Protein AF-A0A7V5YZI6-F1 (afdb_monomer)

Solvent-accessible surface area (backbone atoms only — not comparable to full-atom values): 9318 Å² total; per-residue (Å²): 139,85,88,82,80,89,82,86,89,75,53,80,71,60,47,65,73,52,47,67,68,66,68,76,76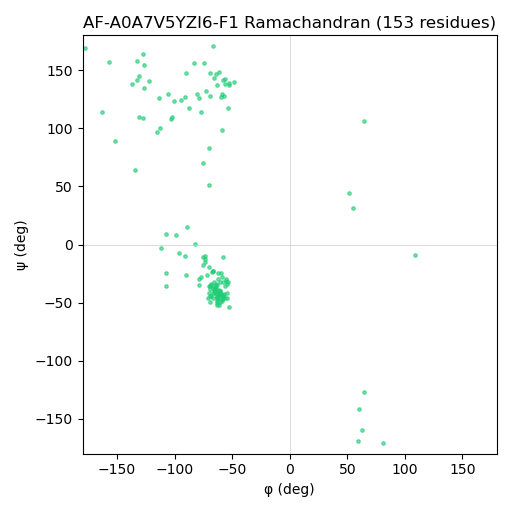,61,103,59,89,80,82,64,78,61,68,60,42,93,78,47,48,69,65,59,44,32,54,43,48,53,49,61,57,65,78,46,89,71,55,69,67,55,51,42,50,52,54,47,28,60,74,39,40,94,70,23,34,37,66,65,52,48,11,60,74,55,78,44,50,58,71,54,45,49,54,38,52,52,51,47,25,54,53,44,58,73,31,90,62,35,62,69,43,18,61,70,42,44,56,59,77,44,31,44,82,44,74,58,88,97,41,67,19,43,26,60,33,69,52,48,53,52,50,35,34,78,69,63,77,42,84,65,80,86,129

Foldseek 3Di:
DDDDDDDDDDDPVVCVVCVVVVVPDDPDPPPDQADWPPPQDLVLLLVQLLQLPPVDPDDPLLLQLLQQQLVCAPVAADLVRSCVSSVHDSVVVVVSQVVSQVSFVPGPSQCVGGVSGGCVSAWDFDDDDNDTHTHGDVSNSVSCCVVVSDPDPDD

Radius of gyration: 17.91 Å; Cα contacts (8 Å, |Δi|>4): 156; chains: 1; bounding box: 37×58×41 Å

Sequence (155 aa):
MKIEKLTFDGTPEEFKEVAHIFAGQAGVALVGPAPVAEDASPEAIRAFIRRLLTRRHIPNGQLAIFQALYKAGDQGLTRAELAAATQRTEKKIDGVMGALGRRINNTRGIRQVQPGGGTGVLFEWRAVGNEMRYIMRPELRQVLEEMKIVPSPAA

Nearest PDB structures (foldseek):
  5ffz-assembly1_A-2  TM=6.528E-01  e=1.815E-03  Staphylococcus aureus
  4lll-assembly4_M  TM=5.990E-01  e=7.040E-03  Staphylococcus aureus
  5f6f-assembly1_B  TM=5.589E-01  e=1.003E-02  Staphylococcus aureus
  4zzl-assembly1_A  TM=4.067E-01  e=8.879E-02  Pseudomonas aeruginosa
  6j42-assembly1_A  TM=1.975E-01  e=6.564E+00  Nostoc sp. PCC 7120 = FACHB-418

Mean predicted aligned error: 11.5 Å

pLDDT: mean 83.8, std 19.9, range [34.28, 98.38]

Secondary structure (DSSP, 8-state):
---------S-HHHHHHHHHHHTTS--S---PPPPPPTT--HHHHHHHHHHHHHSSPPPHHHHHHHHHHHHHGGG-B-HHHHHHHTT--HHHHHHHHHHHHHHHHTSTTHHHH-TT-SGGGTEEEEEETTEEEEEE-HHHHHHHHHTTSSPPPP-

Structure (mmCIF, N/CA/C/O backbone):
data_AF-A0A7V5YZI6-F1
#
_entry.id   AF-A0A7V5YZI6-F1
#
loop_
_atom_site.group_PDB
_atom_site.id
_atom_site.type_symbol
_atom_site.label_atom_id
_atom_site.label_alt_id
_atom_site.label_comp_id
_atom_site.label_asym_id
_atom_site.label_entity_id
_atom_site.label_seq_id
_atom_site.pdbx_PDB_ins_code
_atom_site.Cartn_x
_atom_site.Cartn_y
_atom_site.Cartn_z
_atom_site.occupancy
_atom_site.B_iso_or_equiv
_atom_site.auth_seq_id
_atom_site.auth_comp_id
_atom_site.auth_asym_id
_atom_site.auth_atom_id
_atom_site.pdbx_PDB_model_num
ATOM 1 N N . MET A 1 1 ? -18.546 35.870 -3.155 1.00 37.94 1 MET A N 1
ATOM 2 C CA . MET A 1 1 ? -18.714 35.599 -4.598 1.00 37.94 1 MET A CA 1
ATOM 3 C C . MET A 1 1 ? -18.556 34.098 -4.791 1.00 37.94 1 MET A C 1
ATOM 5 O O . MET A 1 1 ? -17.524 33.578 -4.390 1.00 37.94 1 MET A O 1
ATOM 9 N N . LYS A 1 2 ? -19.592 33.394 -5.259 1.00 39.72 2 LYS A N 1
ATOM 10 C CA . LYS A 1 2 ? -19.551 31.947 -5.523 1.00 39.72 2 LYS A CA 1
ATOM 11 C C . LYS A 1 2 ? -19.485 31.745 -7.033 1.00 39.72 2 LYS A C 1
ATOM 13 O O . LYS A 1 2 ? -20.290 32.341 -7.740 1.00 39.72 2 LYS A O 1
ATOM 18 N N . ILE A 1 3 ? -18.539 30.937 -7.500 1.00 48.56 3 ILE A N 1
ATOM 19 C CA . ILE A 1 3 ? -18.510 30.450 -8.881 1.00 48.56 3 ILE A CA 1
ATOM 20 C C . ILE A 1 3 ? -19.004 29.006 -8.819 1.00 48.56 3 ILE A C 1
ATOM 22 O O . ILE A 1 3 ? -18.333 28.138 -8.264 1.00 48.56 3 ILE A O 1
ATOM 26 N N . GLU A 1 4 ? -20.216 28.771 -9.312 1.00 49.81 4 GLU A N 1
ATOM 27 C CA . GLU A 1 4 ? -20.848 27.455 -9.373 1.00 49.81 4 GLU A CA 1
ATOM 28 C C . GLU A 1 4 ? -20.743 26.954 -10.819 1.00 49.81 4 GLU A C 1
ATOM 30 O O . GLU A 1 4 ? -21.384 27.493 -11.711 1.00 49.81 4 GLU A O 1
ATOM 35 N N . LYS A 1 5 ? -19.901 25.932 -11.029 1.00 50.66 5 LYS A N 1
ATOM 36 C CA . LYS A 1 5 ? -19.653 25.208 -12.292 1.00 50.66 5 LYS A CA 1
ATOM 37 C C . LYS A 1 5 ? -19.037 26.011 -13.450 1.00 50.66 5 LYS A C 1
ATOM 39 O O . LYS A 1 5 ? -19.719 26.702 -14.196 1.00 50.66 5 LYS A O 1
ATOM 44 N N . LEU A 1 6 ? -17.751 25.752 -13.700 1.00 55.28 6 LEU A N 1
ATOM 45 C CA . LEU A 1 6 ? -17.160 25.893 -15.032 1.00 55.28 6 LEU A CA 1
ATOM 46 C C . LEU A 1 6 ? -17.284 24.546 -15.756 1.00 55.28 6 LEU A C 1
ATOM 48 O O . LEU A 1 6 ? -16.880 23.521 -15.210 1.00 55.28 6 LEU A O 1
ATOM 52 N N . THR A 1 7 ? -17.852 24.547 -16.960 1.00 60.38 7 THR A N 1
ATOM 53 C CA . THR A 1 7 ? -17.920 23.366 -17.835 1.00 60.38 7 THR A CA 1
ATOM 54 C C . THR A 1 7 ? -17.052 23.656 -19.053 1.00 60.38 7 THR A C 1
ATOM 56 O O . THR A 1 7 ? -17.209 24.709 -19.666 1.00 60.38 7 THR A O 1
ATOM 59 N N . PHE A 1 8 ? -16.103 22.769 -19.348 1.00 67.62 8 PHE A N 1
ATOM 60 C CA . PHE A 1 8 ? -15.287 22.829 -20.559 1.00 67.62 8 PHE A CA 1
ATOM 61 C C . PHE A 1 8 ? -15.948 21.948 -21.615 1.00 67.62 8 PHE A C 1
ATOM 63 O O . PHE A 1 8 ? -16.208 20.777 -21.343 1.00 67.62 8 PHE A O 1
ATOM 70 N N . ASP A 1 9 ? -16.235 22.524 -22.776 1.00 58.97 9 ASP A N 1
ATOM 71 C CA . ASP A 1 9 ? -16.773 21.807 -23.927 1.00 58.97 9 ASP A CA 1
ATOM 72 C C . ASP A 1 9 ? -15.695 21.813 -25.014 1.00 58.97 9 ASP A C 1
ATOM 74 O O . ASP A 1 9 ? -15.432 22.839 -25.641 1.00 58.97 9 ASP A O 1
ATOM 78 N N . GLY A 1 10 ? -14.978 20.697 -25.121 1.00 71.19 10 GLY A N 1
ATOM 79 C CA . GLY A 1 10 ? -13.820 20.530 -25.991 1.00 71.19 10 GLY A CA 1
ATOM 80 C C . GLY A 1 10 ? -13.273 19.108 -25.911 1.00 71.19 10 GLY A C 1
ATOM 81 O O . GLY A 1 10 ? -13.674 18.310 -25.057 1.00 71.19 10 GLY A O 1
ATOM 82 N N . THR A 1 11 ? -12.363 18.774 -26.818 1.00 71.12 11 THR A N 1
ATOM 83 C CA . THR A 1 11 ? -11.769 17.435 -26.887 1.00 71.12 11 THR A CA 1
ATOM 84 C C . THR A 1 11 ? -10.751 17.200 -25.757 1.00 71.12 11 THR A C 1
ATOM 86 O O . THR A 1 11 ? -10.188 18.153 -25.204 1.00 71.12 11 THR A O 1
ATOM 89 N N . PRO A 1 12 ? -10.484 15.935 -25.376 1.00 61.16 12 PRO A N 1
ATOM 90 C CA . PRO A 1 12 ? -9.465 15.601 -24.375 1.00 61.16 12 PRO A CA 1
ATOM 91 C C . PRO A 1 12 ? -8.069 16.152 -24.702 1.00 61.16 12 PRO A C 1
ATOM 93 O O . PRO A 1 12 ? -7.285 16.446 -23.796 1.00 61.16 12 PRO A O 1
ATOM 96 N N . GLU A 1 13 ? -7.755 16.297 -25.986 1.00 65.56 13 GLU A N 1
ATOM 97 C CA . GLU A 1 13 ? -6.503 16.844 -26.498 1.00 65.56 13 GLU A CA 1
ATOM 98 C C . GLU A 1 13 ? -6.412 18.355 -26.250 1.00 65.56 13 GLU A C 1
ATOM 100 O O . GLU A 1 13 ? -5.413 18.823 -25.705 1.00 65.56 13 GLU A O 1
ATOM 105 N N . GLU A 1 14 ? -7.480 19.101 -26.538 1.00 63.94 14 GLU A N 1
ATOM 106 C CA . GLU A 1 14 ? -7.561 20.547 -26.286 1.00 63.94 14 GLU A CA 1
ATOM 107 C C . GLU A 1 14 ? -7.538 20.868 -24.785 1.00 63.94 14 GLU A C 1
ATOM 109 O O . GLU A 1 14 ? -6.969 21.874 -24.355 1.00 63.94 14 GLU A O 1
ATOM 114 N N . PHE A 1 15 ? -8.085 19.980 -23.948 1.00 68.56 15 PHE A N 1
ATOM 115 C CA . PHE A 1 15 ? -8.054 20.158 -22.497 1.00 68.56 15 PHE A CA 1
ATOM 116 C C . PHE A 1 15 ? -6.626 20.135 -21.925 1.00 68.56 15 PHE A C 1
ATOM 118 O O . PHE A 1 15 ? -6.332 20.862 -20.972 1.00 68.56 15 PHE A O 1
ATOM 125 N N . LYS A 1 16 ? -5.711 19.345 -22.508 1.00 69.94 16 LYS A N 1
ATOM 126 C CA . LYS A 1 16 ? -4.303 19.284 -22.066 1.00 69.94 16 LYS A CA 1
ATOM 127 C C . LYS A 1 16 ? -3.595 20.621 -22.247 1.00 69.94 16 LYS A C 1
ATOM 129 O O . LYS A 1 16 ? -2.774 20.989 -21.407 1.00 69.94 16 LYS A O 1
ATOM 134 N N . GLU A 1 17 ? -3.938 21.352 -23.304 1.00 69.88 17 GLU A N 1
ATOM 135 C CA . GLU A 1 17 ? -3.351 22.659 -23.576 1.00 69.88 17 GLU A CA 1
ATOM 136 C C . GLU A 1 17 ? -3.810 23.702 -22.565 1.00 69.88 17 GLU A C 1
ATOM 138 O O . GLU A 1 17 ? -2.995 24.510 -22.151 1.00 69.88 17 GLU A O 1
ATOM 143 N N . VAL A 1 18 ? -5.057 23.658 -22.087 1.00 61.34 18 VAL A N 1
ATOM 144 C CA . VAL A 1 18 ? -5.599 24.665 -21.150 1.00 61.34 18 VAL A CA 1
ATOM 145 C C . VAL A 1 18 ? -5.524 24.262 -19.672 1.00 61.34 18 VAL A C 1
ATOM 147 O O . VAL A 1 18 ? -5.767 25.090 -18.794 1.00 61.34 18 VAL A O 1
ATOM 150 N N . ALA A 1 19 ? -5.134 23.021 -19.361 1.00 60.44 19 ALA A N 1
ATOM 151 C CA . ALA A 1 19 ? -5.058 22.486 -17.995 1.00 60.44 19 ALA A CA 1
ATOM 152 C C . ALA A 1 19 ? -4.190 23.332 -17.040 1.00 60.44 19 ALA A C 1
ATOM 154 O O . ALA A 1 19 ? -4.484 23.436 -15.848 1.00 60.44 19 ALA A O 1
ATOM 155 N N . HIS A 1 20 ? -3.145 23.984 -17.557 1.00 60.41 20 HIS A N 1
ATOM 156 C CA . HIS A 1 20 ? -2.259 24.844 -16.770 1.00 60.41 20 HIS A CA 1
ATOM 157 C C . HIS A 1 20 ? -2.946 26.127 -16.265 1.00 60.41 20 HIS A C 1
ATOM 159 O O . HIS A 1 20 ? -2.541 26.668 -15.237 1.00 60.41 20 HIS A O 1
ATOM 165 N N . ILE A 1 21 ? -4.017 26.582 -16.927 1.00 61.69 21 ILE A N 1
ATOM 166 C CA . ILE A 1 21 ? -4.821 27.739 -16.502 1.00 61.69 21 ILE A CA 1
ATOM 167 C C . ILE A 1 21 ? -5.595 27.398 -15.218 1.00 61.69 21 ILE A C 1
ATOM 169 O O . ILE A 1 21 ? -5.701 28.217 -14.306 1.00 61.69 21 ILE A O 1
ATOM 173 N N . PHE A 1 22 ? -6.055 26.150 -15.090 1.00 57.06 22 PHE A N 1
ATOM 174 C CA . PHE A 1 22 ? -6.757 25.654 -13.902 1.00 57.06 22 PHE A CA 1
ATOM 175 C C . PHE A 1 22 ? -5.827 25.385 -12.709 1.00 57.06 22 PHE A C 1
ATOM 177 O O . PHE A 1 22 ? -6.288 25.325 -11.571 1.00 57.06 22 PHE A O 1
ATOM 184 N N . ALA A 1 23 ? -4.515 25.270 -12.935 1.00 55.69 23 ALA A N 1
ATOM 185 C CA . ALA A 1 23 ? -3.534 25.044 -11.874 1.00 55.69 23 ALA A CA 1
ATOM 186 C C . ALA A 1 23 ? -3.265 26.296 -11.009 1.00 55.69 23 ALA A C 1
ATOM 188 O O . ALA A 1 23 ? -2.693 26.180 -9.926 1.00 55.69 23 ALA A O 1
ATOM 189 N N . GLY A 1 24 ? -3.677 27.489 -11.460 1.00 42.50 24 GLY A N 1
ATOM 190 C CA . GLY A 1 24 ? -3.366 28.768 -10.807 1.00 42.50 24 GLY A CA 1
ATOM 191 C C . GLY A 1 24 ? -4.368 29.264 -9.756 1.00 42.50 24 GLY A C 1
ATOM 192 O O . GLY A 1 24 ? -4.068 30.227 -9.053 1.00 42.50 24 GLY A O 1
ATOM 193 N N . GLN A 1 25 ? -5.546 28.645 -9.614 1.00 41.00 25 GLN A N 1
ATOM 194 C CA . GLN A 1 25 ? -6.591 29.112 -8.689 1.00 41.00 25 GLN A CA 1
ATOM 195 C C . GLN A 1 25 ? -7.205 27.979 -7.861 1.00 41.00 25 GLN A C 1
ATOM 197 O O . GLN A 1 25 ? -8.396 27.706 -7.932 1.00 41.00 25 GLN A O 1
ATOM 202 N N . ALA A 1 26 ? -6.397 27.347 -7.014 1.00 38.25 26 ALA A N 1
ATOM 203 C CA . ALA A 1 26 ? -6.884 26.697 -5.800 1.00 38.25 26 ALA A CA 1
ATOM 204 C C . ALA A 1 26 ? -5.706 26.438 -4.857 1.00 38.25 26 ALA A C 1
ATOM 206 O O . ALA A 1 26 ? -4.841 25.613 -5.134 1.00 38.25 26 ALA A O 1
ATOM 207 N N . GLY A 1 27 ? -5.699 27.108 -3.705 1.00 36.75 27 GLY A N 1
ATOM 208 C CA . GLY A 1 27 ? -4.845 26.781 -2.561 1.00 36.75 27 GLY A CA 1
ATOM 209 C C . GLY A 1 27 ? -5.258 25.471 -1.884 1.00 36.75 27 GLY A C 1
ATOM 210 O O . GLY A 1 27 ? -5.463 25.434 -0.675 1.00 36.75 27 GLY A O 1
ATOM 211 N N . VAL A 1 28 ? -5.400 24.399 -2.660 1.00 34.28 28 VAL A N 1
ATOM 212 C CA . VAL A 1 28 ? -5.606 23.038 -2.174 1.00 34.28 28 VAL A CA 1
ATOM 213 C C . VAL A 1 28 ? -4.605 22.181 -2.926 1.00 34.28 28 VAL A C 1
ATOM 215 O O . VAL A 1 28 ? -4.711 22.006 -4.136 1.00 34.28 28 VAL A O 1
ATOM 218 N N . ALA A 1 29 ? -3.588 21.698 -2.218 1.00 34.69 29 ALA A N 1
ATOM 219 C CA . ALA A 1 29 ? -2.598 20.795 -2.777 1.00 34.69 29 ALA A CA 1
ATOM 220 C C . ALA A 1 29 ? -3.302 19.528 -3.288 1.00 34.69 29 ALA A C 1
ATOM 222 O O . ALA A 1 29 ? -3.603 18.615 -2.519 1.00 34.69 29 ALA A O 1
ATOM 223 N N . LEU A 1 30 ? -3.564 19.474 -4.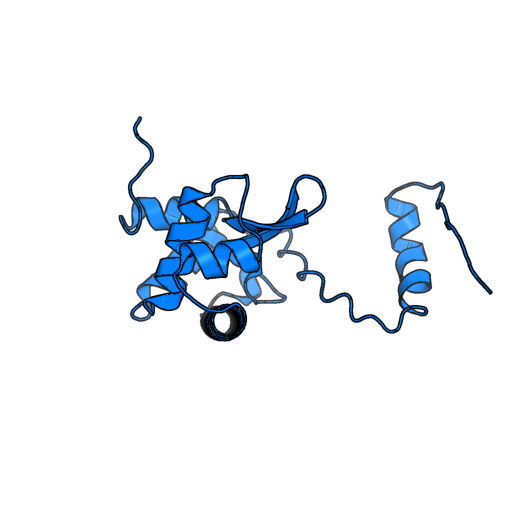593 1.00 38.22 30 LEU A N 1
ATOM 224 C CA . LEU A 1 30 ? -3.911 18.249 -5.295 1.00 38.22 30 LEU A CA 1
ATOM 225 C C . LEU A 1 30 ? -2.651 17.385 -5.348 1.00 38.22 30 LEU A C 1
ATOM 227 O O . LEU A 1 30 ? -1.916 17.371 -6.331 1.00 38.22 30 LEU A O 1
ATOM 231 N N . VAL A 1 31 ? -2.387 16.648 -4.269 1.00 37.09 31 VAL A N 1
ATOM 232 C CA . VAL A 1 31 ? -1.492 15.488 -4.317 1.00 37.09 31 VAL A CA 1
ATOM 233 C C . VAL A 1 31 ? -2.267 14.363 -5.004 1.00 37.09 31 VAL A C 1
ATOM 235 O O . VAL A 1 31 ? -2.714 13.407 -4.375 1.00 37.09 31 VAL A O 1
ATOM 238 N N . GLY A 1 32 ? -2.493 14.517 -6.309 1.00 39.59 32 GLY A N 1
ATOM 239 C CA . GLY A 1 32 ? -2.851 13.393 -7.161 1.00 39.59 32 GLY A CA 1
ATOM 240 C C . GLY A 1 32 ? -1.662 12.429 -7.221 1.00 39.59 32 GLY A C 1
ATOM 241 O O . GLY A 1 32 ? -0.512 12.884 -7.184 1.00 39.59 32 GLY A O 1
ATOM 242 N N . PRO A 1 33 ? -1.879 11.104 -7.266 1.00 46.22 33 PRO A N 1
ATOM 243 C CA . PRO A 1 33 ? -0.780 10.191 -7.519 1.00 46.22 33 PRO A CA 1
ATOM 244 C C . PRO A 1 33 ? -0.163 10.547 -8.872 1.00 46.22 33 PRO A C 1
ATOM 246 O O . PRO A 1 33 ? -0.865 10.705 -9.870 1.00 46.22 33 PRO A O 1
ATOM 249 N N . ALA A 1 34 ? 1.161 10.703 -8.875 1.00 43.72 34 ALA A N 1
ATOM 250 C CA . ALA A 1 34 ? 1.926 10.884 -10.096 1.00 43.72 34 ALA A CA 1
ATOM 251 C C . ALA A 1 34 ? 1.581 9.755 -11.084 1.00 43.72 34 ALA A C 1
ATOM 253 O O . ALA A 1 34 ? 1.471 8.600 -10.642 1.00 43.72 34 ALA A O 1
ATOM 254 N N . PRO A 1 35 ? 1.432 10.066 -12.383 1.00 45.75 35 PRO A N 1
ATOM 255 C CA . PRO A 1 35 ? 1.182 9.056 -13.396 1.00 45.75 35 PRO A CA 1
ATOM 256 C C . PRO A 1 35 ? 2.239 7.954 -13.291 1.00 45.75 35 PRO A C 1
ATOM 258 O O . PRO A 1 35 ? 3.427 8.211 -13.048 1.00 45.75 35 PRO A O 1
ATOM 261 N N . VAL A 1 36 ? 1.778 6.712 -13.412 1.00 50.06 36 VAL A N 1
ATOM 262 C CA . VAL A 1 36 ? 2.655 5.566 -13.660 1.00 50.06 36 VAL A CA 1
ATOM 263 C C . VAL A 1 36 ? 3.442 5.877 -14.926 1.00 50.06 36 VAL A C 1
ATOM 265 O O . VAL A 1 36 ? 2.893 6.517 -15.819 1.00 50.06 36 VAL A O 1
ATOM 268 N N . ALA A 1 37 ? 4.724 5.501 -15.001 1.00 51.16 37 ALA A N 1
ATOM 269 C CA . ALA A 1 37 ? 5.412 5.587 -16.290 1.00 51.16 37 ALA A CA 1
ATOM 270 C C . ALA A 1 37 ? 4.561 4.815 -17.299 1.00 51.16 37 ALA A C 1
ATOM 272 O O . ALA A 1 37 ? 4.368 3.614 -17.104 1.00 51.16 37 ALA A O 1
ATOM 273 N N . GLU A 1 38 ? 4.054 5.500 -18.326 1.00 53.12 38 GLU A N 1
ATOM 274 C CA . GLU A 1 38 ? 3.151 4.932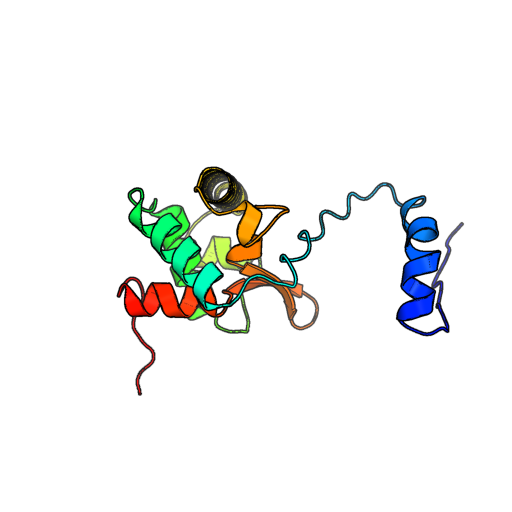 -19.338 1.00 53.12 38 GLU A CA 1
ATOM 275 C C . GLU A 1 38 ? 3.777 3.723 -20.073 1.00 53.12 38 GLU A C 1
ATOM 277 O O . GLU A 1 38 ? 3.060 2.948 -20.695 1.00 53.12 38 GLU A O 1
ATOM 282 N N . ASP A 1 39 ? 5.083 3.479 -19.891 1.00 63.91 39 ASP A N 1
ATOM 283 C CA . ASP A 1 39 ? 5.863 2.465 -20.609 1.00 63.91 39 ASP A CA 1
ATOM 284 C C . ASP A 1 39 ? 6.352 1.271 -19.763 1.00 63.91 39 ASP A C 1
ATOM 286 O O . ASP A 1 39 ? 6.999 0.356 -20.284 1.00 63.91 39 ASP A O 1
ATOM 290 N N . ALA A 1 40 ? 6.112 1.242 -18.446 1.00 80.75 40 ALA A N 1
ATOM 291 C CA . ALA A 1 40 ? 6.609 0.139 -17.621 1.00 80.75 40 ALA A CA 1
ATOM 292 C C . ALA A 1 40 ? 5.748 -1.119 -17.811 1.00 80.75 40 ALA A C 1
ATOM 294 O O . ALA A 1 40 ? 4.590 -1.165 -17.400 1.00 80.75 40 ALA A O 1
ATOM 295 N N . SER A 1 41 ? 6.327 -2.178 -18.388 1.00 91.94 41 SER A N 1
ATOM 296 C CA . SER A 1 41 ? 5.590 -3.429 -18.594 1.00 91.94 41 SER A CA 1
ATOM 297 C C . SER A 1 41 ? 5.118 -4.045 -17.263 1.00 91.94 41 SER A C 1
ATOM 299 O O . SER A 1 41 ? 5.827 -3.953 -16.250 1.00 91.94 41 SER A O 1
ATOM 301 N N . PRO A 1 42 ? 3.971 -4.753 -17.240 1.00 93.88 42 PRO A N 1
ATOM 302 C CA . PRO A 1 42 ? 3.487 -5.426 -16.033 1.00 93.88 42 PRO A CA 1
ATOM 303 C C . PRO A 1 42 ? 4.517 -6.378 -15.408 1.00 93.88 42 PRO A C 1
ATOM 305 O O . PRO A 1 42 ? 4.615 -6.478 -14.186 1.00 93.88 42 PRO A O 1
ATOM 308 N N . GLU A 1 43 ? 5.345 -7.041 -16.223 1.00 95.06 43 GLU A N 1
ATOM 309 C CA . GLU A 1 43 ? 6.416 -7.905 -15.713 1.00 95.06 43 GLU A CA 1
ATOM 310 C C . GLU A 1 43 ? 7.538 -7.106 -15.037 1.00 95.06 43 GLU A C 1
ATOM 312 O O . GLU A 1 43 ? 8.033 -7.522 -13.990 1.00 95.06 43 GLU A O 1
ATOM 317 N N . ALA A 1 44 ? 7.911 -5.934 -15.563 1.00 95.75 44 ALA A N 1
ATOM 318 C CA . ALA A 1 44 ? 8.894 -5.069 -14.912 1.00 95.75 44 ALA A CA 1
ATOM 319 C C . ALA A 1 44 ? 8.392 -4.581 -13.542 1.00 95.75 44 ALA A C 1
ATOM 321 O O . ALA A 1 44 ? 9.151 -4.573 -12.565 1.00 95.75 44 ALA A O 1
ATOM 322 N N . ILE A 1 45 ? 7.102 -4.243 -13.449 1.00 96.94 45 ILE A N 1
ATOM 323 C CA . ILE A 1 45 ? 6.444 -3.873 -12.191 1.00 96.94 45 ILE A CA 1
ATOM 324 C C . ILE A 1 45 ? 6.466 -5.056 -11.216 1.00 96.94 45 ILE A C 1
ATOM 326 O O . ILE A 1 45 ? 6.938 -4.902 -10.088 1.00 96.94 45 ILE A O 1
ATOM 330 N N . ARG A 1 46 ? 6.049 -6.258 -11.635 1.00 97.75 46 ARG A N 1
ATOM 331 C CA . ARG A 1 46 ? 6.110 -7.463 -10.787 1.00 97.75 46 ARG A CA 1
ATOM 332 C C . ARG A 1 46 ? 7.527 -7.772 -10.316 1.00 97.75 46 ARG A C 1
ATOM 334 O O . ARG A 1 46 ? 7.732 -8.018 -9.129 1.00 97.75 46 ARG A O 1
ATOM 341 N N . ALA A 1 47 ? 8.523 -7.701 -11.196 1.00 97.62 47 ALA A N 1
ATOM 342 C CA . ALA A 1 47 ? 9.925 -7.901 -10.835 1.00 97.62 47 ALA A CA 1
ATOM 343 C C . ALA A 1 47 ? 10.405 -6.873 -9.792 1.00 97.62 47 ALA A C 1
ATOM 345 O O . ALA A 1 47 ? 11.109 -7.227 -8.838 1.00 97.62 47 ALA A O 1
ATOM 346 N N . PHE A 1 48 ? 9.985 -5.610 -9.921 1.00 98.12 48 PHE A N 1
ATOM 347 C CA . PHE A 1 48 ? 10.226 -4.588 -8.905 1.00 98.12 48 PHE A CA 1
ATOM 348 C C . PHE A 1 48 ? 9.543 -4.929 -7.572 1.00 98.12 48 PHE A C 1
ATOM 350 O O . PHE A 1 48 ? 10.187 -4.846 -6.524 1.00 98.12 48 PHE A O 1
ATOM 357 N N . ILE A 1 49 ? 8.276 -5.352 -7.591 1.00 98.38 49 ILE A N 1
ATOM 358 C CA . ILE A 1 49 ? 7.521 -5.721 -6.385 1.00 98.38 49 ILE A CA 1
ATOM 359 C C . ILE A 1 49 ? 8.168 -6.927 -5.692 1.00 98.38 49 ILE A C 1
ATOM 361 O O . ILE A 1 49 ? 8.424 -6.865 -4.489 1.00 98.38 49 ILE A O 1
ATOM 365 N N . ARG A 1 50 ? 8.550 -7.980 -6.428 1.00 98.38 50 ARG A N 1
ATOM 366 C CA . ARG A 1 50 ? 9.293 -9.128 -5.873 1.00 98.38 50 ARG A CA 1
ATOM 367 C C . ARG A 1 50 ? 10.557 -8.656 -5.154 1.00 98.38 50 ARG A C 1
ATOM 369 O O . ARG A 1 50 ? 10.792 -9.033 -4.005 1.00 98.38 50 ARG A O 1
ATOM 376 N N . ARG A 1 51 ? 11.336 -7.749 -5.757 1.00 98.00 51 ARG A N 1
ATOM 377 C CA . ARG A 1 51 ? 12.523 -7.151 -5.115 1.00 98.00 51 ARG A CA 1
ATOM 378 C C . ARG A 1 51 ? 12.163 -6.338 -3.868 1.00 98.00 51 ARG A C 1
ATOM 380 O O . ARG A 1 51 ? 12.837 -6.453 -2.846 1.00 98.00 51 ARG A O 1
ATOM 387 N N . LEU A 1 52 ? 11.124 -5.510 -3.931 1.00 97.88 52 LEU A N 1
ATOM 388 C CA . LEU A 1 52 ? 10.641 -4.706 -2.805 1.00 97.88 52 LEU A CA 1
ATOM 389 C C . LEU A 1 52 ? 10.272 -5.578 -1.596 1.00 97.88 52 LEU A C 1
ATOM 391 O O . LEU A 1 52 ? 10.583 -5.210 -0.456 1.00 97.88 52 LEU A O 1
ATOM 395 N N . LEU A 1 53 ? 9.604 -6.704 -1.839 1.00 97.44 53 LEU A N 1
ATOM 396 C CA . LEU A 1 53 ? 9.115 -7.610 -0.803 1.00 97.44 53 LEU A CA 1
ATOM 397 C C . LEU A 1 53 ? 10.225 -8.506 -0.238 1.00 97.44 53 LEU A C 1
ATOM 399 O O . LEU A 1 53 ? 10.251 -8.735 0.966 1.00 97.44 53 LEU A O 1
ATOM 403 N N . THR A 1 54 ? 11.187 -8.930 -1.062 1.00 96.81 54 THR A N 1
ATOM 404 C CA . THR A 1 54 ? 12.256 -9.867 -0.658 1.00 96.81 54 THR A CA 1
ATOM 405 C C . THR A 1 54 ? 13.521 -9.207 -0.111 1.00 96.81 54 THR A C 1
ATOM 407 O O . THR A 1 54 ? 14.216 -9.810 0.700 1.00 96.81 54 THR A O 1
ATOM 410 N N . ARG A 1 55 ? 13.836 -7.957 -0.485 1.00 96.38 55 ARG A N 1
ATOM 411 C CA . ARG A 1 55 ? 15.112 -7.315 -0.095 1.00 96.38 55 ARG A CA 1
ATOM 412 C C . ARG A 1 55 ? 15.336 -7.182 1.416 1.00 96.38 55 ARG A C 1
ATOM 414 O O . ARG A 1 55 ? 16.470 -6.976 1.836 1.00 96.38 55 ARG A O 1
ATOM 421 N N . ARG A 1 56 ? 14.259 -7.169 2.211 1.00 93.94 56 ARG A N 1
ATOM 422 C CA . ARG A 1 56 ? 14.236 -7.077 3.685 1.00 93.94 56 ARG A CA 1
ATOM 423 C C . ARG A 1 56 ? 12.921 -7.659 4.195 1.00 93.94 56 ARG A C 1
ATOM 425 O O . ARG A 1 56 ? 11.926 -7.581 3.482 1.00 93.94 56 ARG A O 1
ATOM 432 N N . HIS A 1 57 ? 12.874 -8.092 5.452 1.00 95.62 57 HIS A N 1
ATOM 433 C CA . HIS A 1 57 ? 11.620 -8.469 6.117 1.00 95.62 57 HIS A CA 1
ATOM 434 C C . HIS A 1 57 ? 10.521 -7.399 5.931 1.00 95.62 57 HIS A C 1
ATOM 436 O O . HIS A 1 57 ? 10.806 -6.192 5.962 1.00 95.62 57 HIS A O 1
ATOM 442 N N . ILE A 1 58 ? 9.273 -7.825 5.711 1.00 96.06 58 ILE A N 1
ATOM 443 C CA . ILE A 1 58 ? 8.111 -6.938 5.555 1.00 96.06 58 ILE A CA 1
ATOM 444 C C . ILE A 1 58 ? 7.536 -6.659 6.951 1.00 96.06 58 ILE A C 1
ATOM 446 O O . ILE A 1 58 ? 7.085 -7.588 7.612 1.00 96.06 58 ILE A O 1
ATOM 450 N N . PRO A 1 59 ? 7.520 -5.406 7.438 1.00 96.75 59 PRO A N 1
ATOM 451 C CA . PRO A 1 59 ? 6.937 -5.097 8.741 1.00 96.75 59 PRO A CA 1
ATOM 452 C C . PRO A 1 59 ? 5.459 -5.502 8.832 1.00 96.75 59 PRO A C 1
ATOM 454 O O . PRO A 1 59 ? 4.694 -5.238 7.904 1.00 96.75 59 PRO A O 1
ATOM 457 N N . ASN A 1 60 ? 5.031 -6.025 9.987 1.00 96.62 60 ASN A N 1
ATOM 458 C CA . ASN A 1 60 ? 3.666 -6.532 10.209 1.00 96.62 60 ASN A CA 1
ATOM 459 C C . ASN A 1 60 ? 2.564 -5.520 9.856 1.00 96.62 60 ASN A C 1
ATOM 461 O O . ASN A 1 60 ? 1.492 -5.903 9.405 1.00 96.62 60 ASN A O 1
ATOM 465 N N . GLY A 1 61 ? 2.817 -4.217 10.033 1.00 96.38 61 GLY A N 1
ATOM 466 C CA . GLY A 1 61 ? 1.874 -3.174 9.617 1.00 96.38 61 GLY A CA 1
ATOM 467 C C . GLY A 1 61 ? 1.664 -3.113 8.105 1.00 96.38 61 GLY A C 1
ATOM 468 O O . GLY A 1 61 ? 0.531 -2.986 7.659 1.00 96.38 61 GLY A O 1
ATOM 469 N N . GLN A 1 62 ? 2.735 -3.241 7.318 1.00 97.62 62 GLN A N 1
ATOM 470 C CA . GLN A 1 62 ? 2.652 -3.238 5.854 1.00 97.62 62 GLN A CA 1
ATOM 471 C C . GLN A 1 62 ? 1.984 -4.521 5.355 1.00 97.62 62 GLN A C 1
ATOM 473 O O . GLN A 1 62 ? 1.112 -4.461 4.495 1.00 97.62 62 GLN A O 1
ATOM 478 N N . LEU A 1 63 ? 2.331 -5.661 5.961 1.00 97.56 63 LEU A N 1
ATOM 479 C CA . LEU A 1 63 ? 1.703 -6.943 5.654 1.00 97.56 63 LEU A CA 1
ATOM 480 C C . LEU A 1 63 ? 0.192 -6.928 5.934 1.00 97.56 63 LEU A C 1
ATOM 482 O O . LEU A 1 63 ? -0.586 -7.376 5.097 1.00 97.56 63 LEU A O 1
ATOM 486 N N . ALA A 1 64 ? -0.230 -6.355 7.065 1.00 97.62 64 ALA A N 1
ATOM 487 C CA . ALA A 1 64 ? -1.645 -6.223 7.403 1.00 97.62 64 ALA A CA 1
ATOM 488 C C . ALA A 1 64 ? -2.414 -5.368 6.380 1.00 97.62 64 ALA A C 1
ATOM 490 O O . ALA A 1 64 ? -3.532 -5.725 6.019 1.00 97.62 64 ALA A O 1
ATOM 491 N N . ILE A 1 65 ? -1.815 -4.281 5.870 1.00 97.75 65 ILE A N 1
ATOM 492 C CA . ILE A 1 65 ? -2.417 -3.479 4.789 1.00 97.75 65 ILE A CA 1
ATOM 493 C C . ILE A 1 65 ? -2.565 -4.313 3.515 1.00 97.75 65 ILE A C 1
ATOM 495 O O . ILE A 1 65 ? -3.637 -4.311 2.914 1.00 97.75 65 ILE A O 1
ATOM 499 N N . PHE A 1 66 ? -1.524 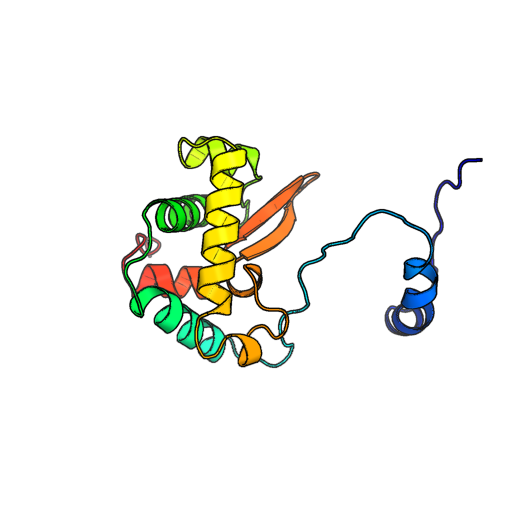-5.051 3.114 1.00 98.19 66 PHE A N 1
ATOM 500 C CA . PHE A 1 66 ? -1.593 -5.910 1.929 1.00 98.19 66 PHE A CA 1
ATOM 501 C C . PHE A 1 66 ? -2.709 -6.949 2.055 1.00 98.19 66 PHE A C 1
ATOM 503 O O . PHE A 1 66 ? -3.523 -7.082 1.150 1.00 98.19 66 PHE A O 1
ATOM 510 N N . GLN A 1 67 ? -2.807 -7.632 3.194 1.00 97.62 67 GLN A N 1
ATOM 511 C CA . GLN A 1 67 ? -3.851 -8.627 3.436 1.00 97.62 67 GLN A CA 1
ATOM 512 C C . GLN A 1 67 ? -5.257 -8.012 3.471 1.00 97.62 67 GLN A C 1
ATOM 514 O O . GLN A 1 67 ? -6.189 -8.601 2.926 1.00 97.62 67 GLN A O 1
ATOM 519 N N . ALA A 1 68 ? -5.422 -6.838 4.088 1.00 97.75 68 ALA A N 1
ATOM 520 C CA . ALA A 1 68 ? -6.709 -6.147 4.144 1.00 97.75 68 AL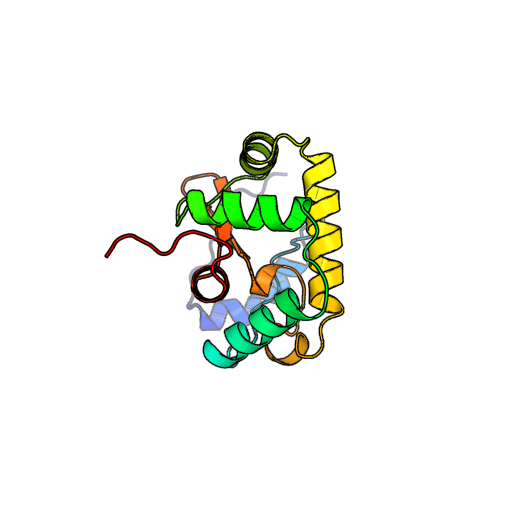A A CA 1
ATOM 521 C C . ALA A 1 68 ? -7.190 -5.741 2.742 1.00 97.75 68 ALA A C 1
ATOM 523 O O . ALA A 1 68 ? -8.317 -6.055 2.366 1.00 97.75 68 ALA A O 1
ATOM 524 N N . LEU A 1 69 ? -6.318 -5.123 1.941 1.00 97.75 69 LEU A N 1
ATOM 525 C CA . LEU A 1 69 ? -6.642 -4.724 0.568 1.00 97.75 69 LEU A CA 1
ATOM 526 C C . LEU A 1 69 ? -6.837 -5.925 -0.363 1.00 97.75 69 LEU A C 1
ATOM 528 O O . LEU A 1 69 ? -7.693 -5.882 -1.241 1.00 97.75 69 LEU A O 1
ATOM 532 N N . TYR A 1 70 ? -6.090 -7.014 -0.157 1.00 97.50 70 TYR A N 1
ATOM 533 C CA . TYR A 1 70 ? -6.277 -8.250 -0.915 1.00 97.50 70 TYR A CA 1
ATOM 534 C C . TYR A 1 70 ? -7.700 -8.794 -0.739 1.00 97.50 70 TYR A C 1
ATOM 536 O O . TYR A 1 70 ? -8.369 -9.079 -1.736 1.00 97.50 70 TYR A O 1
ATOM 544 N N . LYS A 1 71 ? -8.158 -8.882 0.521 1.00 96.62 71 LYS A N 1
ATOM 545 C CA . LYS A 1 71 ? -9.502 -9.349 0.902 1.00 96.62 71 LYS A CA 1
ATOM 546 C C . LYS A 1 71 ? -10.612 -8.429 0.402 1.00 96.62 71 LYS A C 1
ATOM 548 O O . LYS A 1 71 ? -11.675 -8.919 0.046 1.00 96.62 71 LYS A O 1
ATOM 553 N N . ALA A 1 72 ? -10.368 -7.120 0.377 1.00 96.19 72 ALA A N 1
ATOM 554 C CA . ALA A 1 72 ? -11.340 -6.141 -0.100 1.00 96.19 72 ALA A CA 1
ATOM 555 C C . ALA A 1 72 ? -11.574 -6.201 -1.621 1.00 96.19 72 ALA A C 1
ATOM 557 O O . ALA A 1 72 ? -12.593 -5.712 -2.107 1.00 96.19 72 ALA A O 1
ATOM 558 N N . GLY A 1 73 ? -10.649 -6.797 -2.381 1.00 95.06 73 GLY A N 1
ATOM 559 C CA . GLY A 1 73 ? -10.795 -6.916 -3.830 1.00 95.06 73 GLY A CA 1
ATOM 560 C C . GLY A 1 73 ? -10.892 -5.552 -4.515 1.00 95.06 73 GLY A C 1
ATOM 561 O O . GLY A 1 73 ? -10.242 -4.586 -4.109 1.00 95.06 73 GLY A O 1
ATOM 562 N N . ASP A 1 74 ? -11.741 -5.477 -5.536 1.00 93.75 74 ASP A N 1
ATOM 563 C CA . ASP A 1 74 ? -11.955 -4.260 -6.326 1.00 93.75 74 ASP A CA 1
ATOM 564 C C . ASP A 1 74 ? -12.800 -3.197 -5.616 1.00 93.75 74 ASP A C 1
ATOM 566 O O . ASP A 1 74 ? -12.856 -2.058 -6.083 1.00 93.75 74 ASP A O 1
ATOM 570 N N . GLN A 1 75 ? -13.430 -3.541 -4.485 1.00 95.69 75 GLN A N 1
ATOM 571 C CA . GLN A 1 75 ? -14.124 -2.567 -3.638 1.00 95.69 75 GLN A CA 1
ATOM 572 C C . GLN A 1 75 ? -13.135 -1.668 -2.897 1.00 95.69 75 GLN A C 1
ATOM 574 O O . GLN A 1 75 ? -13.466 -0.535 -2.557 1.00 95.69 75 GLN A O 1
ATOM 579 N N . GLY A 1 76 ? -11.913 -2.156 -2.663 1.00 96.56 76 GLY A N 1
ATOM 580 C CA . GLY A 1 76 ? -10.902 -1.424 -1.916 1.00 96.56 76 GLY A CA 1
ATOM 581 C C . GLY A 1 76 ? -11.338 -1.071 -0.501 1.00 96.56 76 GLY A C 1
ATOM 582 O O . GLY A 1 76 ? -12.344 -1.554 0.016 1.00 96.56 76 GLY A O 1
ATOM 583 N N . LEU A 1 77 ? -10.552 -0.210 0.136 1.00 97.62 77 LEU A N 1
ATOM 584 C CA . LEU A 1 77 ? -10.841 0.282 1.476 1.00 97.62 77 LEU A CA 1
ATOM 585 C C . LEU A 1 77 ? -10.580 1.783 1.558 1.00 97.62 77 LEU A C 1
ATOM 587 O O . LEU A 1 77 ? -9.563 2.287 1.071 1.00 97.62 77 LEU A O 1
ATOM 591 N N . THR A 1 78 ? -11.472 2.496 2.230 1.00 96.44 78 THR A N 1
ATOM 592 C CA . THR A 1 78 ? -11.194 3.838 2.730 1.00 96.44 78 THR A CA 1
ATOM 593 C C . THR A 1 78 ? -10.126 3.780 3.820 1.00 96.44 78 THR A C 1
ATOM 595 O O . THR A 1 78 ? -9.736 2.727 4.338 1.00 96.44 78 THR A O 1
ATOM 598 N N . ARG A 1 79 ? -9.644 4.954 4.217 1.00 94.44 79 ARG A N 1
ATOM 599 C CA . ARG A 1 79 ? -8.684 5.077 5.312 1.00 94.44 79 ARG A CA 1
ATOM 600 C C . ARG A 1 79 ? -9.241 4.577 6.653 1.00 94.44 79 ARG A C 1
ATOM 602 O O . ARG A 1 79 ? -8.521 3.892 7.382 1.00 94.44 79 ARG A O 1
ATOM 609 N N . ALA A 1 80 ? -10.501 4.887 6.955 1.00 95.94 80 ALA A N 1
ATOM 610 C CA . ALA A 1 80 ? -11.178 4.436 8.169 1.00 95.94 80 ALA A CA 1
ATOM 611 C C . ALA A 1 80 ? -11.387 2.911 8.160 1.00 95.94 80 ALA A C 1
ATOM 613 O O . ALA A 1 80 ? -11.112 2.235 9.153 1.00 95.94 80 ALA A O 1
ATOM 614 N N . GLU A 1 81 ? -11.772 2.345 7.015 1.00 97.81 81 GLU A N 1
ATOM 615 C CA . GLU A 1 81 ? -11.924 0.896 6.856 1.00 97.81 81 GLU A CA 1
ATOM 616 C C . GLU A 1 81 ? -10.577 0.162 6.983 1.00 97.81 81 GLU A C 1
ATOM 618 O O . GLU A 1 81 ? -10.505 -0.868 7.650 1.00 97.81 81 GLU A O 1
ATOM 623 N N . LEU A 1 82 ? -9.479 0.705 6.436 1.00 96.56 82 LEU A N 1
ATOM 624 C CA . LEU A 1 82 ? -8.125 0.169 6.652 1.00 96.56 82 LEU A CA 1
ATOM 625 C C . LEU A 1 82 ? -7.726 0.181 8.129 1.00 96.56 82 LEU A C 1
ATOM 627 O O . LEU A 1 82 ? -7.112 -0.769 8.625 1.00 96.56 82 LEU A O 1
ATOM 631 N N . ALA A 1 83 ? -8.046 1.264 8.837 1.00 97.50 83 ALA A N 1
ATOM 632 C CA . ALA A 1 83 ? -7.786 1.380 10.264 1.00 97.50 83 ALA A CA 1
ATOM 633 C C . ALA A 1 83 ? -8.530 0.276 11.036 1.00 97.50 83 ALA A C 1
ATOM 635 O O . ALA A 1 83 ? -7.898 -0.485 11.775 1.00 97.50 83 ALA A O 1
ATOM 636 N N . ALA A 1 84 ? -9.827 0.103 10.769 1.00 97.81 84 ALA A N 1
ATOM 637 C CA . ALA A 1 84 ? -10.649 -0.944 11.370 1.00 97.81 84 ALA A CA 1
ATOM 638 C C . ALA A 1 84 ? -10.145 -2.361 11.028 1.00 97.81 84 ALA A C 1
ATOM 640 O O . ALA A 1 84 ? -9.865 -3.152 11.931 1.00 97.81 84 ALA A O 1
ATOM 641 N N . ALA A 1 85 ? -9.934 -2.661 9.742 1.00 97.00 85 ALA A N 1
ATOM 642 C CA . ALA A 1 85 ? -9.510 -3.976 9.252 1.00 97.00 85 ALA A CA 1
ATOM 643 C C . ALA A 1 85 ? -8.136 -4.410 9.785 1.00 97.00 85 ALA A C 1
ATOM 645 O O . ALA A 1 85 ? -7.837 -5.601 9.863 1.00 97.00 85 ALA A O 1
ATOM 646 N N . THR A 1 86 ? -7.291 -3.448 10.159 1.00 95.19 86 THR A N 1
ATOM 647 C CA . THR A 1 86 ? -5.950 -3.712 10.687 1.00 95.19 86 THR A CA 1
ATOM 648 C C . THR A 1 86 ? -5.826 -3.450 12.190 1.00 95.19 86 THR A C 1
ATOM 650 O O . THR A 1 86 ? -4.702 -3.472 12.699 1.00 95.19 86 THR A O 1
ATOM 653 N N . GLN A 1 87 ? -6.940 -3.208 12.898 1.00 95.75 87 GLN A N 1
ATOM 654 C CA . GLN A 1 87 ? -6.989 -2.909 14.338 1.00 95.75 87 GLN A CA 1
ATOM 655 C C . GLN A 1 87 ? -6.028 -1.776 14.743 1.00 95.75 87 GLN A C 1
ATOM 657 O O . GLN A 1 87 ? -5.266 -1.855 15.711 1.00 95.75 87 GLN A O 1
ATOM 662 N N . ARG A 1 88 ? -6.015 -0.707 13.947 1.00 95.00 88 ARG A N 1
ATOM 663 C CA . ARG A 1 88 ? -5.156 0.470 14.116 1.00 95.00 88 ARG A CA 1
ATOM 664 C C . ARG A 1 88 ? -6.002 1.734 14.114 1.00 95.00 88 ARG A C 1
ATOM 666 O O . ARG A 1 88 ? -7.143 1.740 13.683 1.00 95.00 88 ARG A O 1
ATOM 673 N N . THR A 1 89 ? -5.416 2.829 14.582 1.00 96.69 89 THR A N 1
ATOM 674 C CA . THR A 1 89 ? -5.994 4.160 14.378 1.00 96.69 89 THR A CA 1
ATOM 675 C C . THR A 1 89 ? -5.604 4.687 13.001 1.00 96.69 89 THR A C 1
ATOM 677 O O . THR A 1 89 ? -4.549 4.325 12.472 1.00 96.69 89 THR A O 1
ATOM 680 N N . GLU A 1 90 ? -6.380 5.612 12.444 1.00 95.00 90 GLU A N 1
ATOM 681 C CA . GLU A 1 90 ? -6.052 6.252 11.162 1.00 95.00 90 GLU A CA 1
ATOM 682 C C . GLU A 1 90 ? -4.687 6.955 11.167 1.00 95.00 90 GLU A C 1
ATOM 684 O O . GL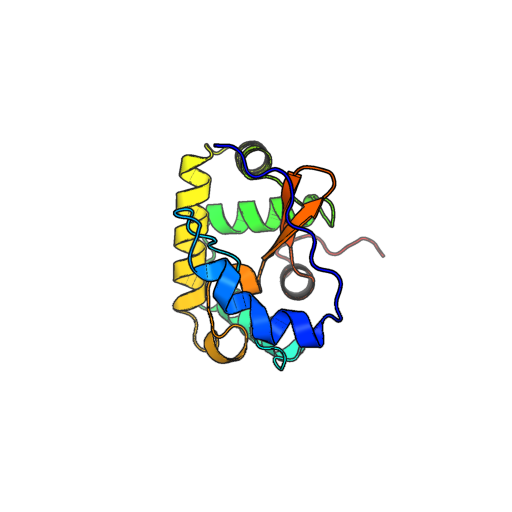U A 1 90 ? -3.979 6.958 10.160 1.00 95.00 90 GLU A O 1
ATOM 689 N N . LYS A 1 91 ? -4.262 7.501 12.314 1.00 95.44 91 LYS A N 1
ATOM 690 C CA . LYS A 1 91 ? -2.916 8.071 12.487 1.00 95.44 91 LYS A CA 1
ATOM 691 C C . LYS A 1 91 ? -1.820 7.007 12.377 1.00 95.44 91 LYS A C 1
ATOM 693 O O . LYS A 1 91 ? -0.751 7.260 11.827 1.00 95.44 91 LYS A O 1
ATOM 698 N N . LYS A 1 92 ? -2.064 5.799 12.898 1.00 96.25 92 LYS A N 1
ATOM 699 C CA . LYS A 1 92 ? -1.131 4.675 12.732 1.00 96.25 92 LYS A CA 1
ATOM 700 C C . LYS A 1 92 ? -1.092 4.210 11.275 1.00 96.25 92 LYS A C 1
ATOM 702 O O . LYS A 1 92 ? -0.011 3.853 10.817 1.00 96.25 92 LYS A O 1
ATOM 707 N N . ILE A 1 93 ? -2.214 4.258 10.549 1.00 97.12 93 ILE A N 1
ATOM 708 C CA . ILE A 1 93 ? -2.240 3.972 9.105 1.00 97.12 93 ILE A CA 1
ATOM 709 C C . ILE A 1 93 ? -1.315 4.923 8.343 1.00 97.12 93 ILE A C 1
ATOM 711 O O . ILE A 1 93 ? -0.473 4.436 7.592 1.00 97.12 93 ILE A O 1
ATOM 715 N N . ASP A 1 94 ? -1.356 6.231 8.608 1.00 94.81 94 ASP A N 1
ATOM 716 C CA . ASP A 1 94 ? -0.435 7.190 7.968 1.00 94.81 94 ASP A CA 1
ATOM 717 C C . ASP A 1 94 ? 1.027 6.847 8.221 1.00 94.81 94 ASP A C 1
ATOM 719 O O . ASP A 1 94 ? 1.852 6.878 7.309 1.00 94.81 94 ASP A O 1
ATOM 723 N N . GLY A 1 95 ? 1.356 6.475 9.461 1.00 97.44 95 GLY A N 1
ATOM 724 C CA . GLY A 1 95 ? 2.705 6.051 9.815 1.00 97.44 95 GLY A CA 1
ATOM 725 C C . GLY A 1 95 ? 3.157 4.830 9.010 1.00 97.44 95 GLY A C 1
ATOM 726 O O . GLY A 1 95 ? 4.289 4.792 8.518 1.00 97.44 95 GLY A O 1
ATOM 727 N N . VAL A 1 96 ? 2.268 3.848 8.827 1.00 97.62 96 VAL A N 1
ATOM 728 C CA . VAL A 1 96 ? 2.551 2.650 8.025 1.00 97.62 96 VAL A CA 1
ATOM 729 C C . VAL A 1 96 ? 2.671 2.997 6.539 1.00 97.62 96 VAL A C 1
ATOM 731 O O . VAL A 1 96 ? 3.631 2.554 5.907 1.00 97.62 96 VAL A O 1
ATOM 734 N N . MET A 1 97 ? 1.769 3.816 5.993 1.00 96.75 97 MET A N 1
ATOM 735 C CA . MET A 1 97 ? 1.785 4.252 4.591 1.00 96.75 97 MET A CA 1
ATOM 736 C C . MET A 1 97 ? 3.023 5.095 4.271 1.00 96.75 97 MET A C 1
ATOM 738 O O . MET A 1 97 ? 3.699 4.845 3.275 1.00 96.75 97 MET A O 1
ATOM 742 N N . GLY A 1 98 ? 3.412 6.017 5.154 1.00 97.19 98 GLY A N 1
ATOM 743 C CA . GLY A 1 98 ? 4.647 6.792 5.023 1.00 97.19 98 GLY A CA 1
ATOM 744 C C . GLY A 1 98 ? 5.901 5.917 5.118 1.00 97.19 98 GLY A C 1
ATOM 745 O O . GLY A 1 98 ? 6.851 6.080 4.348 1.00 97.19 98 GLY A O 1
ATOM 746 N N . ALA A 1 99 ? 5.916 4.929 6.020 1.00 97.75 99 ALA A N 1
ATOM 747 C CA . ALA A 1 99 ? 6.993 3.940 6.079 1.00 97.75 99 ALA A CA 1
ATOM 748 C C . ALA A 1 99 ? 7.051 3.061 4.817 1.00 97.75 99 ALA A C 1
ATOM 750 O O . ALA A 1 99 ? 8.146 2.748 4.345 1.00 97.75 99 ALA A O 1
ATOM 751 N N . LEU A 1 100 ? 5.900 2.687 4.253 1.00 97.75 100 LEU A N 1
ATOM 752 C CA . LEU A 1 100 ? 5.803 1.937 3.003 1.00 97.75 100 LEU A CA 1
ATOM 753 C C . LEU A 1 100 ? 6.296 2.769 1.814 1.00 97.75 100 LEU A C 1
ATOM 755 O O . LEU A 1 100 ? 7.139 2.291 1.063 1.00 97.75 100 LEU A O 1
ATOM 759 N N . GLY A 1 101 ? 5.879 4.030 1.694 1.00 97.31 101 GLY A N 1
ATOM 760 C CA . GLY A 1 101 ? 6.373 4.953 0.669 1.00 97.31 101 GLY A CA 1
ATOM 761 C C . GLY A 1 101 ? 7.896 5.110 0.724 1.00 97.31 101 GLY A C 1
ATOM 762 O O . GLY A 1 101 ? 8.576 4.940 -0.287 1.00 97.31 101 GLY A O 1
ATOM 763 N N . ARG A 1 102 ? 8.471 5.306 1.922 1.00 97.81 102 ARG A N 1
ATOM 764 C CA . ARG A 1 102 ? 9.936 5.309 2.111 1.00 97.81 102 ARG A CA 1
ATOM 765 C C . ARG A 1 102 ? 10.579 3.984 1.714 1.00 97.81 102 ARG A C 1
ATOM 767 O O . ARG A 1 102 ? 11.660 3.981 1.127 1.00 97.81 102 ARG A O 1
ATOM 774 N N . ARG A 1 103 ? 9.951 2.849 2.028 1.00 97.12 103 ARG A N 1
ATOM 775 C CA . ARG A 1 103 ? 10.444 1.529 1.615 1.00 97.12 103 ARG A CA 1
ATOM 776 C C . ARG A 1 103 ? 10.464 1.404 0.090 1.00 97.12 103 ARG A C 1
ATOM 778 O O . ARG A 1 103 ? 11.460 0.930 -0.451 1.00 97.12 103 ARG A O 1
ATOM 785 N N . ILE A 1 104 ? 9.410 1.837 -0.591 1.00 97.69 104 ILE A N 1
ATOM 786 C CA . ILE A 1 104 ? 9.297 1.798 -2.052 1.00 97.69 104 ILE A CA 1
ATOM 787 C C . ILE A 1 104 ? 10.363 2.687 -2.693 1.00 97.69 104 ILE A C 1
ATOM 789 O O . ILE A 1 104 ? 11.164 2.199 -3.487 1.00 97.69 104 ILE A O 1
ATOM 793 N N . ASN A 1 105 ? 10.455 3.945 -2.261 1.00 97.25 105 ASN A N 1
ATOM 794 C CA . ASN A 1 105 ? 11.382 4.929 -2.825 1.00 97.25 105 ASN A CA 1
ATOM 795 C C . ASN A 1 105 ? 12.857 4.544 -2.646 1.00 97.25 105 ASN A C 1
ATOM 797 O O . ASN A 1 105 ? 13.685 4.867 -3.489 1.00 97.25 105 ASN A O 1
ATOM 801 N N . ASN A 1 106 ? 13.183 3.805 -1.583 1.00 96.88 106 ASN A N 1
ATOM 802 C CA . ASN A 1 106 ? 14.532 3.286 -1.337 1.00 96.88 106 ASN A CA 1
ATOM 803 C C . ASN A 1 106 ? 14.782 1.899 -1.961 1.00 96.88 106 ASN A C 1
ATOM 805 O O . ASN A 1 106 ? 15.719 1.201 -1.571 1.00 96.88 106 ASN A O 1
ATOM 809 N N . THR A 1 107 ? 13.929 1.444 -2.883 1.00 97.31 107 THR A N 1
ATOM 810 C CA . THR A 1 107 ? 14.129 0.191 -3.622 1.00 97.31 107 THR A CA 1
ATOM 811 C C . THR A 1 107 ? 14.683 0.493 -5.009 1.00 97.31 107 THR A C 1
ATOM 813 O O . THR A 1 107 ? 14.073 1.222 -5.790 1.00 97.31 107 THR A O 1
ATOM 816 N N . ARG A 1 108 ? 15.837 -0.098 -5.344 1.00 96.62 108 ARG A N 1
ATOM 817 C CA . ARG A 1 108 ? 16.440 0.031 -6.679 1.00 96.62 108 ARG A CA 1
ATOM 818 C C . ARG A 1 108 ? 15.455 -0.439 -7.752 1.00 96.62 108 ARG A C 1
ATOM 820 O O . ARG A 1 108 ? 14.974 -1.572 -7.687 1.00 96.62 108 ARG A O 1
ATOM 827 N N . GLY A 1 109 ? 15.222 0.399 -8.758 1.00 94.88 109 GLY A N 1
ATOM 828 C CA . GLY A 1 109 ? 14.270 0.118 -9.835 1.00 94.88 109 GLY A CA 1
ATOM 829 C C . GLY A 1 109 ? 13.001 0.972 -9.790 1.00 94.88 109 GLY A C 1
ATOM 830 O O . GLY A 1 109 ? 12.231 0.928 -10.739 1.00 94.88 109 GLY A O 1
ATOM 831 N N . ILE A 1 110 ? 12.766 1.742 -8.716 1.00 94.94 110 ILE A N 1
ATOM 832 C CA . ILE A 1 110 ? 11.505 2.483 -8.560 1.00 94.94 110 ILE A CA 1
ATOM 833 C C . ILE A 1 110 ? 11.276 3.502 -9.680 1.00 94.94 110 ILE A C 1
ATOM 835 O O . ILE A 1 110 ? 10.185 3.556 -10.227 1.00 94.94 110 ILE A O 1
ATOM 839 N N . ARG A 1 111 ? 12.296 4.268 -10.081 1.00 92.88 111 ARG A N 1
ATOM 840 C CA . ARG A 1 111 ? 12.137 5.316 -11.105 1.00 92.88 111 ARG A CA 1
ATOM 841 C C . ARG A 1 111 ? 11.819 4.753 -12.494 1.00 92.88 111 ARG A C 1
ATOM 843 O O . ARG A 1 111 ? 11.248 5.471 -13.298 1.00 92.88 111 ARG A O 1
ATOM 850 N N . GLN A 1 112 ? 12.169 3.493 -12.751 1.00 92.19 112 GLN A N 1
ATOM 851 C CA . GLN A 1 112 ? 11.887 2.797 -14.006 1.00 92.19 112 GLN A CA 1
ATOM 852 C C . GLN A 1 112 ? 10.430 2.334 -14.107 1.00 92.19 112 GLN A C 1
ATOM 854 O O . GLN A 1 112 ? 9.922 2.196 -15.210 1.00 92.19 112 GLN A O 1
ATOM 859 N N . VAL A 1 113 ? 9.774 2.074 -12.972 1.00 93.88 113 VAL A N 1
ATOM 860 C CA . VAL A 1 113 ? 8.391 1.562 -12.938 1.00 93.88 113 VAL A CA 1
ATOM 861 C C . VAL A 1 113 ? 7.373 2.606 -12.474 1.00 93.88 113 VAL A C 1
ATOM 863 O O . VAL A 1 113 ? 6.200 2.511 -12.797 1.00 93.88 113 VAL A O 1
ATOM 866 N N . GLN A 1 114 ? 7.818 3.602 -11.707 1.00 92.12 114 GLN A N 1
ATOM 867 C CA . GLN A 1 114 ? 7.018 4.700 -11.171 1.00 92.12 114 GLN A CA 1
ATOM 868 C C . GLN A 1 114 ? 7.943 5.916 -10.978 1.00 92.12 114 GLN A C 1
ATOM 870 O O . GLN A 1 114 ? 8.528 6.081 -9.900 1.00 92.12 114 GLN A O 1
ATOM 875 N N . PRO A 1 115 ? 8.108 6.789 -11.990 1.00 87.25 115 PRO A N 1
ATOM 876 C CA . PRO A 1 115 ? 9.011 7.935 -11.927 1.00 87.25 115 PRO A CA 1
ATOM 877 C C . PRO A 1 115 ? 8.723 8.859 -10.748 1.00 87.25 115 PRO A C 1
ATOM 879 O O . PRO A 1 115 ? 9.666 9.327 -10.119 1.00 87.25 115 PRO A O 1
ATOM 882 N N . GLY A 1 116 ? 7.454 9.047 -10.367 1.00 85.56 116 GLY A N 1
ATOM 883 C CA . GLY A 1 116 ? 7.061 9.807 -9.171 1.00 85.56 116 GLY A CA 1
ATOM 884 C C . GLY A 1 116 ? 7.328 9.096 -7.834 1.00 85.56 116 GLY A C 1
ATOM 885 O O . GLY A 1 116 ? 7.313 9.725 -6.778 1.00 85.56 116 GLY A O 1
ATOM 886 N N . GLY A 1 117 ? 7.633 7.798 -7.864 1.00 89.88 117 GLY A N 1
ATOM 887 C CA . GLY A 1 117 ? 7.734 6.941 -6.688 1.00 89.88 117 GLY A CA 1
ATOM 888 C C . GLY A 1 117 ? 6.414 6.792 -5.925 1.00 89.88 117 GLY A C 1
ATOM 889 O O . GLY A 1 117 ? 5.323 7.024 -6.445 1.00 89.88 117 GLY A O 1
ATOM 890 N N . GLY A 1 118 ? 6.528 6.401 -4.658 1.00 92.56 118 GLY A N 1
ATOM 891 C CA . GLY A 1 118 ? 5.409 6.315 -3.727 1.00 92.56 118 GLY A CA 1
ATOM 892 C C . GLY A 1 118 ? 4.573 5.044 -3.864 1.00 92.56 118 GLY A C 1
ATOM 893 O O . GLY A 1 118 ? 4.932 4.089 -4.547 1.00 92.56 118 GLY A O 1
ATOM 894 N N . THR A 1 119 ? 3.444 5.017 -3.160 1.00 95.12 119 THR A N 1
ATOM 895 C CA . THR A 1 119 ? 2.577 3.833 -3.068 1.00 95.12 119 THR A CA 1
ATOM 896 C C . THR A 1 119 ? 1.778 3.550 -4.338 1.00 95.12 119 THR A C 1
ATOM 898 O O . THR A 1 119 ? 1.217 2.465 -4.434 1.00 95.12 119 THR A O 1
ATOM 901 N N . GLY A 1 120 ? 1.771 4.463 -5.318 1.00 93.75 120 GLY A N 1
ATOM 902 C CA . GLY A 1 120 ? 1.049 4.314 -6.590 1.00 93.75 120 GLY A CA 1
ATOM 903 C C . GLY A 1 120 ? 1.459 3.083 -7.405 1.00 93.75 120 GLY A C 1
ATOM 904 O O . GLY A 1 120 ? 0.642 2.494 -8.097 1.00 93.75 120 GLY A O 1
ATOM 905 N N . VAL A 1 121 ? 2.702 2.612 -7.247 1.00 95.44 121 VAL A N 1
ATOM 906 C CA . VAL A 1 121 ? 3.159 1.364 -7.886 1.00 95.44 121 VAL A CA 1
ATOM 907 C C . VAL A 1 121 ? 2.441 0.120 -7.337 1.00 95.44 121 VAL A C 1
ATOM 909 O O . VAL A 1 121 ? 2.376 -0.897 -8.019 1.00 95.44 121 VAL A O 1
ATOM 912 N N . LEU A 1 122 ? 1.898 0.196 -6.116 1.00 97.25 122 LEU A N 1
ATOM 913 C CA . LEU A 1 122 ? 1.234 -0.909 -5.415 1.00 97.25 122 LEU A CA 1
ATOM 914 C C . LEU A 1 122 ? -0.286 -0.756 -5.344 1.00 97.25 122 LEU A C 1
ATOM 916 O O . LEU A 1 122 ? -1.001 -1.759 -5.366 1.00 97.25 122 LEU A O 1
ATOM 920 N N . PHE A 1 123 ? -0.766 0.480 -5.196 1.00 96.06 123 PHE A N 1
ATOM 921 C CA . PHE A 1 123 ? -2.167 0.789 -4.945 1.00 96.06 123 PHE A CA 1
ATOM 922 C C . PHE A 1 123 ? -2.667 1.894 -5.864 1.00 96.06 123 PHE A C 1
ATOM 924 O O . PHE A 1 123 ? -1.982 2.892 -6.079 1.00 96.06 123 PHE A O 1
ATOM 931 N N . GLU A 1 124 ? -3.905 1.749 -6.307 1.00 94.06 124 GLU A N 1
ATOM 932 C CA . GLU A 1 124 ? -4.681 2.814 -6.923 1.00 94.06 124 GLU A CA 1
ATOM 933 C C . GLU A 1 124 ? -5.471 3.577 -5.860 1.00 94.06 124 GLU A C 1
ATOM 935 O O . GLU A 1 124 ? -5.911 3.011 -4.856 1.00 94.06 124 GLU A O 1
ATOM 940 N N . TRP A 1 125 ? -5.650 4.873 -6.097 1.00 91.75 125 TRP A N 1
ATOM 941 C CA . TRP A 1 125 ? -6.555 5.729 -5.341 1.00 91.75 125 TRP A CA 1
ATOM 942 C C . TRP A 1 125 ? -7.646 6.190 -6.299 1.00 91.75 125 TRP A C 1
ATOM 944 O O . TRP A 1 125 ? -7.431 7.117 -7.079 1.00 91.75 125 TRP A O 1
ATOM 954 N N . ARG A 1 126 ? -8.788 5.499 -6.293 1.00 91.75 126 ARG A N 1
ATOM 955 C CA . ARG A 1 126 ? -9.900 5.780 -7.214 1.00 91.75 126 ARG A CA 1
ATOM 956 C C . ARG A 1 126 ? -11.228 5.850 -6.475 1.00 91.75 126 ARG A C 1
ATOM 958 O O . ARG A 1 126 ? -11.365 5.308 -5.378 1.00 91.75 126 ARG A O 1
ATOM 965 N N . ALA A 1 127 ? -12.190 6.524 -7.091 1.00 90.81 127 ALA A N 1
ATOM 966 C CA . ALA A 1 127 ? -13.550 6.582 -6.587 1.00 90.81 127 ALA A CA 1
ATOM 967 C C . ALA A 1 127 ? -14.250 5.232 -6.797 1.00 90.81 127 ALA A C 1
ATOM 969 O O . ALA A 1 127 ? -14.208 4.666 -7.890 1.00 90.81 127 ALA A O 1
ATOM 970 N N . VAL A 1 128 ? -14.907 4.732 -5.753 1.00 89.38 128 VAL A N 1
ATOM 971 C CA . VAL A 1 128 ? -15.864 3.621 -5.821 1.00 89.38 128 VAL A CA 1
ATOM 972 C C . VAL A 1 128 ? -17.137 4.119 -5.147 1.00 89.38 128 VAL A C 1
ATOM 974 O O . VAL A 1 128 ? -17.158 4.365 -3.941 1.00 89.38 128 VAL A O 1
ATOM 977 N N . GLY A 1 129 ? -18.178 4.362 -5.944 1.00 89.94 129 GLY A N 1
ATOM 978 C CA . GLY A 1 129 ? -19.323 5.153 -5.494 1.00 89.94 129 GLY A CA 1
ATOM 979 C C . GLY A 1 129 ? -18.908 6.598 -5.190 1.00 89.94 129 GLY A C 1
ATOM 980 O O . GLY A 1 129 ? -18.272 7.245 -6.020 1.00 89.94 129 GLY A O 1
ATOM 981 N N . ASN A 1 130 ? -19.237 7.085 -3.991 1.00 91.00 130 ASN A N 1
ATOM 982 C CA . ASN A 1 130 ? -18.970 8.467 -3.565 1.00 91.00 130 ASN A CA 1
ATOM 983 C C . ASN A 1 130 ? -17.708 8.615 -2.698 1.00 91.00 130 ASN A C 1
ATOM 985 O O . ASN A 1 130 ? -17.467 9.684 -2.139 1.00 91.00 130 ASN A O 1
ATOM 989 N N . GLU A 1 131 ? -16.910 7.556 -2.558 1.00 92.81 131 GLU A N 1
ATOM 990 C CA . GLU A 1 131 ? -15.740 7.547 -1.685 1.00 92.81 131 GLU A CA 1
ATOM 991 C C . GLU A 1 131 ? 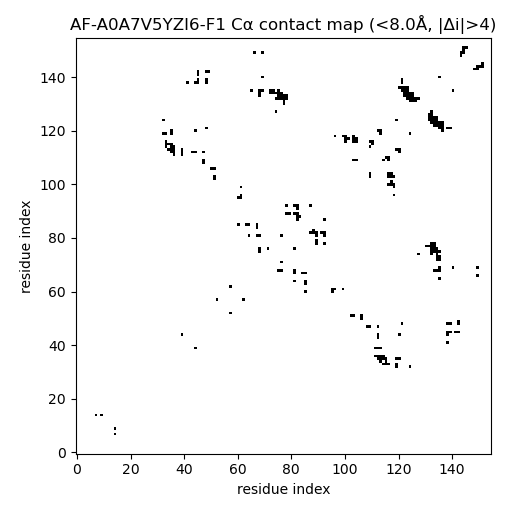-14.470 7.212 -2.456 1.00 92.81 131 GLU A C 1
ATOM 993 O O . GLU A 1 131 ? -14.447 6.334 -3.321 1.00 92.81 131 GLU A O 1
ATOM 998 N N . MET A 1 132 ? -13.385 7.893 -2.100 1.00 91.50 132 MET A N 1
ATOM 999 C CA . MET A 1 132 ? -12.057 7.542 -2.581 1.00 91.50 132 MET A CA 1
ATOM 1000 C C . MET A 1 132 ? -11.507 6.372 -1.768 1.00 91.50 132 MET A C 1
ATOM 1002 O O . MET A 1 132 ? -11.507 6.402 -0.533 1.00 91.50 132 MET A O 1
ATOM 1006 N N . ARG A 1 133 ? -11.036 5.339 -2.466 1.00 96.69 133 ARG A N 1
ATOM 1007 C CA . ARG A 1 133 ? -10.616 4.077 -1.858 1.00 96.69 133 ARG A CA 1
ATOM 1008 C C . ARG A 1 133 ? -9.243 3.651 -2.356 1.00 96.69 133 ARG A C 1
ATOM 1010 O O . ARG A 1 133 ? -8.887 3.860 -3.516 1.00 96.69 133 ARG A O 1
ATOM 1017 N N . TYR A 1 134 ? -8.476 3.034 -1.459 1.00 96.19 134 TYR A N 1
ATOM 1018 C CA . TYR A 1 134 ? -7.239 2.346 -1.799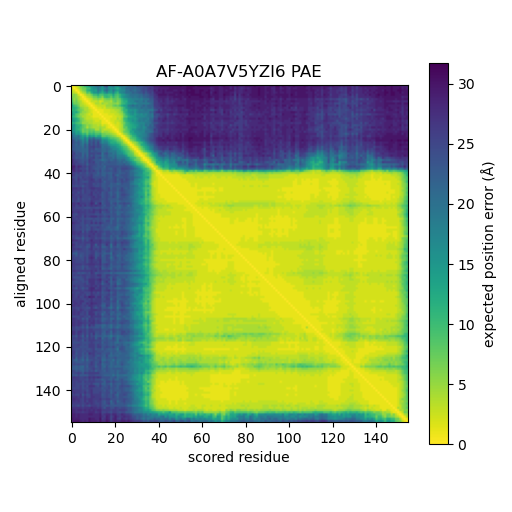 1.00 96.19 134 TYR A CA 1
ATOM 1019 C C . TYR A 1 134 ? -7.590 0.987 -2.382 1.00 96.19 134 TYR A C 1
ATOM 1021 O O . TYR A 1 134 ? -8.297 0.208 -1.743 1.00 96.19 134 TYR A O 1
ATOM 1029 N N . ILE A 1 135 ? -7.075 0.692 -3.568 1.00 96.75 135 ILE A N 1
ATOM 1030 C CA . ILE A 1 135 ? -7.309 -0.576 -4.259 1.00 96.75 135 ILE A CA 1
ATOM 1031 C C . ILE A 1 135 ? -5.971 -1.193 -4.621 1.00 96.75 135 ILE A C 1
ATOM 1033 O O . ILE A 1 135 ? -5.058 -0.510 -5.079 1.00 96.75 135 ILE A O 1
ATOM 1037 N N . MET A 1 136 ? -5.834 -2.493 -4.377 1.00 97.31 136 MET A N 1
ATOM 1038 C CA . MET A 1 136 ? -4.623 -3.228 -4.721 1.00 97.31 136 MET A CA 1
ATOM 1039 C C . MET A 1 136 ? -4.493 -3.358 -6.237 1.00 97.31 136 MET A C 1
ATOM 1041 O O . MET A 1 136 ? -5.400 -3.868 -6.889 1.00 97.31 136 MET A O 1
ATOM 1045 N N . ARG A 1 137 ? -3.339 -2.966 -6.783 1.00 96.69 137 ARG A N 1
ATOM 1046 C CA . ARG A 1 137 ? -3.038 -3.178 -8.200 1.00 96.69 137 ARG A CA 1
ATOM 1047 C C . ARG A 1 137 ? -2.828 -4.669 -8.505 1.00 96.69 137 ARG A C 1
ATOM 1049 O O . ARG A 1 137 ? -2.304 -5.396 -7.647 1.00 96.69 137 ARG A O 1
ATOM 1056 N N . PRO A 1 138 ? -3.197 -5.143 -9.708 1.00 96.88 138 PRO A N 1
ATOM 1057 C CA . PRO A 1 138 ? -3.124 -6.561 -10.062 1.00 96.88 138 PRO A CA 1
ATOM 1058 C C . PRO A 1 138 ? -1.700 -7.128 -9.983 1.00 96.88 138 PRO A C 1
ATOM 1060 O O . PRO A 1 138 ? -1.518 -8.283 -9.602 1.00 96.88 138 PRO A O 1
ATOM 1063 N N . GLU A 1 139 ? -0.675 -6.321 -10.260 1.00 97.56 139 GLU A N 1
ATOM 1064 C CA . GLU A 1 139 ? 0.722 -6.751 -10.195 1.00 97.56 139 GLU A CA 1
ATOM 1065 C C . GLU A 1 139 ? 1.153 -7.080 -8.761 1.00 97.56 139 GLU A C 1
ATOM 1067 O O . GLU A 1 139 ? 1.888 -8.044 -8.545 1.00 97.56 139 GLU A O 1
ATOM 1072 N N . LEU A 1 140 ? 0.675 -6.326 -7.761 1.00 97.88 140 LEU A N 1
ATOM 1073 C CA . LEU A 1 140 ? 0.921 -6.663 -6.357 1.00 97.88 140 LEU A CA 1
ATOM 1074 C C . LEU A 1 140 ? 0.158 -7.930 -5.963 1.00 97.88 140 LEU A C 1
ATOM 1076 O O . LEU A 1 140 ? 0.741 -8.796 -5.314 1.00 97.88 140 LEU A O 1
ATOM 1080 N N . ARG A 1 141 ? -1.114 -8.051 -6.364 1.00 97.62 141 ARG A N 1
ATOM 1081 C CA . ARG A 1 141 ? -1.946 -9.232 -6.082 1.00 97.62 141 ARG A CA 1
ATOM 1082 C C . ARG A 1 141 ? -1.249 -10.519 -6.523 1.00 97.62 141 ARG A C 1
ATOM 1084 O O . ARG A 1 141 ? -1.028 -11.397 -5.693 1.00 97.62 141 ARG A O 1
ATOM 1091 N N . GLN A 1 142 ? -0.830 -10.572 -7.786 1.00 97.19 142 GLN A N 1
ATOM 1092 C CA . GLN A 1 142 ? -0.150 -11.733 -8.364 1.00 97.19 142 GLN A CA 1
ATOM 1093 C C . GLN A 1 142 ? 1.127 -12.083 -7.596 1.00 97.19 142 GLN A C 1
ATOM 1095 O O . GLN A 1 142 ? 1.334 -13.235 -7.231 1.00 97.19 142 GLN A O 1
ATOM 1100 N N . VAL A 1 143 ? 1.962 -11.091 -7.271 1.00 98.06 143 VAL A N 1
ATOM 1101 C CA . VAL A 1 143 ? 3.204 -11.352 -6.529 1.00 98.06 143 VAL A CA 1
ATOM 1102 C C . VAL A 1 143 ? 2.929 -11.868 -5.110 1.00 98.06 143 VAL A C 1
ATOM 1104 O O . VAL A 1 143 ? 3.646 -12.746 -4.633 1.00 98.06 143 VAL A O 1
ATOM 1107 N N . LEU A 1 144 ? 1.904 -11.360 -4.417 1.00 97.69 144 LEU A N 1
ATOM 1108 C CA . LEU A 1 144 ? 1.547 -11.859 -3.083 1.00 97.69 144 LEU A CA 1
ATOM 1109 C C . LEU A 1 144 ? 1.082 -13.322 -3.122 1.00 97.69 144 LEU A C 1
ATOM 1111 O O . LEU A 1 144 ? 1.414 -14.080 -2.206 1.00 97.69 144 LEU A O 1
ATOM 1115 N N . GLU A 1 145 ? 0.342 -13.709 -4.162 1.00 97.06 145 GLU A N 1
ATOM 1116 C CA . GLU A 1 145 ? -0.126 -15.081 -4.393 1.00 97.06 145 GLU A CA 1
ATOM 1117 C C . GLU A 1 145 ? 1.039 -16.015 -4.754 1.00 97.06 145 GLU A C 1
ATOM 1119 O O . GLU A 1 145 ? 1.218 -17.047 -4.108 1.00 97.06 145 GLU A O 1
ATOM 1124 N N . GLU A 1 146 ? 1.892 -15.626 -5.709 1.00 96.38 146 GLU A N 1
ATOM 1125 C CA . GLU A 1 146 ? 3.106 -16.365 -6.100 1.00 96.38 146 GLU A CA 1
ATOM 1126 C C . GLU A 1 146 ? 4.018 -16.645 -4.896 1.00 96.38 146 GLU A C 1
ATOM 1128 O O . GLU A 1 146 ? 4.561 -17.739 -4.738 1.00 96.38 146 GLU A O 1
ATOM 1133 N N . MET A 1 147 ? 4.176 -15.648 -4.020 1.00 95.31 147 MET A N 1
ATOM 1134 C CA . MET A 1 147 ? 5.007 -15.741 -2.820 1.00 95.31 147 MET A CA 1
ATOM 1135 C C . MET A 1 147 ? 4.302 -16.419 -1.636 1.00 95.31 147 MET A C 1
ATOM 1137 O O . MET A 1 147 ? 4.904 -16.526 -0.566 1.00 95.31 147 MET A O 1
ATOM 1141 N N . LYS A 1 148 ? 3.045 -16.863 -1.794 1.00 95.06 148 LYS A N 1
ATOM 1142 C CA . LYS A 1 148 ? 2.219 -17.486 -0.742 1.00 95.06 14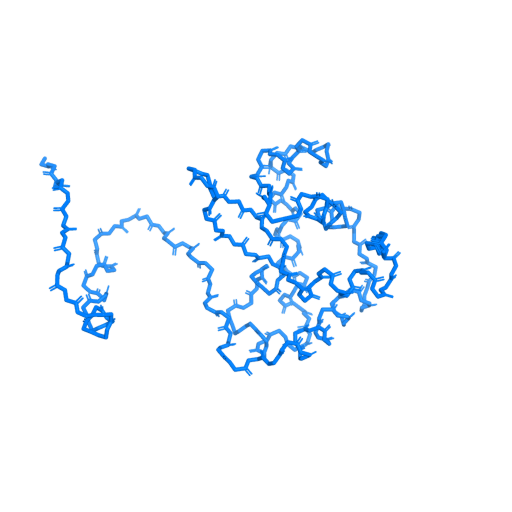8 LYS A CA 1
ATOM 1143 C C . LYS A 1 148 ? 2.085 -16.624 0.522 1.00 95.06 148 LYS A C 1
ATOM 1145 O O . LYS A 1 148 ? 1.983 -17.136 1.635 1.00 95.06 148 LYS A O 1
ATOM 1150 N N . ILE A 1 149 ? 2.100 -15.300 0.354 1.00 92.94 149 ILE A N 1
ATOM 1151 C CA . ILE A 1 149 ? 1.881 -14.324 1.435 1.00 92.94 149 ILE A CA 1
ATOM 1152 C C . ILE A 1 149 ? 0.379 -14.189 1.738 1.00 92.94 149 ILE A C 1
ATOM 1154 O O . ILE A 1 149 ? -0.022 -13.900 2.869 1.00 92.94 149 ILE A O 1
ATOM 1158 N N . VAL A 1 150 ? -0.444 -14.399 0.713 1.00 90.62 150 VAL A N 1
ATOM 1159 C CA . VAL A 1 150 ? -1.908 -14.480 0.758 1.00 90.62 150 VAL A CA 1
ATOM 1160 C C . VAL A 1 150 ? -2.340 -15.793 0.091 1.00 90.62 150 VAL A C 1
ATOM 1162 O O . VAL A 1 150 ? -1.576 -16.326 -0.720 1.00 90.62 150 VAL A O 1
ATOM 1165 N N . PRO A 1 151 ? -3.514 -16.353 0.433 1.00 80.31 151 PRO A N 1
ATOM 1166 C CA . PRO A 1 151 ? -4.015 -17.542 -0.251 1.00 80.31 151 PRO A CA 1
ATOM 1167 C C . PRO A 1 151 ? -4.269 -17.228 -1.729 1.00 80.31 151 PRO A C 1
ATOM 1169 O O . PRO A 1 151 ? -4.825 -16.177 -2.034 1.00 80.31 151 PRO A O 1
ATOM 1172 N N . SER A 1 152 ? -3.881 -18.130 -2.633 1.00 73.81 152 SER A N 1
ATOM 1173 C CA . SER A 1 152 ? -4.293 -18.053 -4.038 1.00 73.81 152 SER A CA 1
ATOM 1174 C C . SER A 1 152 ? -5.816 -18.211 -4.141 1.00 73.81 152 SER A C 1
ATOM 1176 O O . SER A 1 152 ? -6.392 -18.944 -3.328 1.00 73.81 152 SER A O 1
ATOM 1178 N N . PRO A 1 153 ? -6.483 -17.552 -5.107 1.00 64.94 153 PRO A N 1
ATOM 1179 C CA . PRO A 1 153 ? -7.908 -17.758 -5.327 1.00 64.94 153 PRO A CA 1
ATOM 1180 C C . PRO A 1 153 ? -8.171 -19.247 -5.579 1.00 64.94 153 PRO A C 1
ATOM 1182 O O . PRO A 1 153 ? -7.390 -19.912 -6.262 1.00 64.94 153 PRO A O 1
ATOM 1185 N N . ALA A 1 154 ? -9.241 -19.778 -4.981 1.00 57.78 154 ALA A N 1
ATOM 1186 C CA . ALA A 1 154 ? -9.698 -21.127 -5.291 1.00 57.78 154 ALA A CA 1
ATOM 1187 C C . ALA A 1 154 ? -10.041 -21.184 -6.790 1.00 57.78 154 ALA A C 1
ATOM 1189 O O . ALA A 1 154 ? -10.751 -20.301 -7.276 1.00 57.78 154 ALA A O 1
ATOM 1190 N N . ALA A 1 155 ? -9.458 -22.157 -7.494 1.00 44.38 155 ALA A N 1
ATOM 1191 C CA . ALA A 1 155 ? -9.690 -22.406 -8.916 1.00 44.38 155 ALA A CA 1
ATOM 1192 C C . ALA A 1 155 ? -11.125 -22.874 -9.188 1.00 44.38 155 ALA A C 1
ATOM 1194 O O . ALA A 1 155 ? -11.699 -23.545 -8.297 1.00 44.38 155 ALA A O 1
#